Protein AF-A0A5K1FWJ4-F1 (afdb_monomer)

Foldseek 3Di:
DADKDWDAAADPVRPDRRPDIDIHGDPLQDDDCVPWDWDDWDADPVGWIWTATPVRWIWTWAADPDDDPDRRTDIDTPCPVVVVPPD

Solvent-accessible surface area (backbone atoms only — not comparable to full-atom values): 5405 Å² total; per-residue (Å²): 88,73,48,67,48,76,47,66,37,49,40,97,84,60,84,42,64,67,67,36,80,47,80,41,87,37,81,70,37,46,41,83,57,84,90,46,55,71,76,46,78,50,72,49,97,86,69,49,36,37,36,32,32,74,85,75,38,44,31,35,53,49,71,53,91,66,86,67,97,59,76,32,31,45,77,44,68,75,43,73,69,61,72,70,76,80,114

pLDDT: mean 88.25, std 12.24, range [44.62, 97.44]

Secondary structure (DSSP, 8-state):
-EEEEEEEE--TTSS-TTSEEEEEEEEEEE---TTPPEEEEEE-TT--EEEEETTS-EEEEEE----SSS-SEEEEESSTTTTTS--

Radius of gyration: 17.21 Å; Cα contacts (8 Å, |Δi|>4): 141; chains: 1; bounding box: 52×32×39 Å

Nearest PDB structures (foldseek):
  7eye-assembly1_A  TM=7.674E-01  e=1.304E-03  Recombinant vesicular stomatitis Indiana virus rVSV-G/GFP
  7r5j-assembly1_D0  TM=7.649E-01  e=1.816E-03  Homo sapiens
  7wkk-assembly1_F  TM=8.170E-01  e=9.501E-03  Xenopus laevis
  7wkk-assembly1_f  TM=8.400E-01  e=1.398E-02  Xenopus laevis
  9hcj-assembly1_D0  TM=8.142E-01  e=1.561E-02  Dictyostelium discoideum

Sequence (87 aa):
MILLGICCSPSGDGEDPYAEIALQPLPEYTIPSDGVTMTCIACTDKGQIFLAGRDGHLYEMQYSSGSGWRKRCRKICHTASVGGLIS

Mean predicted aligned error: 6.62 Å

Organism: NCBI:txid210225

Structure (mmCIF, N/CA/C/O backbone):
data_AF-A0A5K1FWJ4-F1
#
_entry.id   AF-A0A5K1FWJ4-F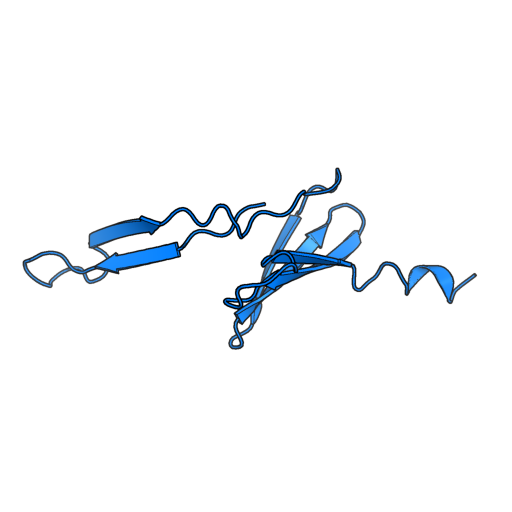1
#
loop_
_atom_site.group_PDB
_atom_site.id
_atom_site.type_symbol
_atom_site.label_atom_id
_atom_site.label_alt_id
_atom_site.label_comp_id
_atom_site.label_asym_id
_atom_site.label_entity_id
_atom_site.label_seq_id
_atom_site.pdbx_PD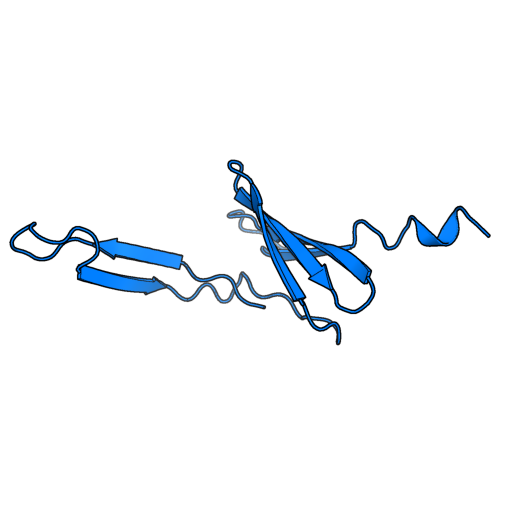B_ins_code
_atom_site.Cartn_x
_atom_site.Cartn_y
_atom_site.Cartn_z
_atom_site.occupancy
_atom_site.B_iso_or_equiv
_atom_site.auth_seq_id
_atom_site.auth_comp_id
_atom_site.auth_asym_id
_atom_site.auth_atom_id
_atom_site.pdbx_PDB_model_num
ATOM 1 N N . MET A 1 1 ? -5.142 -1.192 -6.224 1.00 90.38 1 MET A N 1
ATOM 2 C CA . MET A 1 1 ? -5.273 -1.192 -4.755 1.00 90.38 1 MET A CA 1
ATOM 3 C C . MET A 1 1 ? -5.885 0.118 -4.308 1.00 90.38 1 MET A C 1
ATOM 5 O O . MET A 1 1 ? -5.614 1.135 -4.939 1.00 90.38 1 MET A O 1
ATOM 9 N N . ILE A 1 2 ? -6.677 0.084 -3.242 1.00 93.12 2 ILE A N 1
ATOM 10 C CA . ILE A 1 2 ? -7.414 1.234 -2.711 1.00 93.12 2 ILE A CA 1
ATOM 11 C C . ILE A 1 2 ? -7.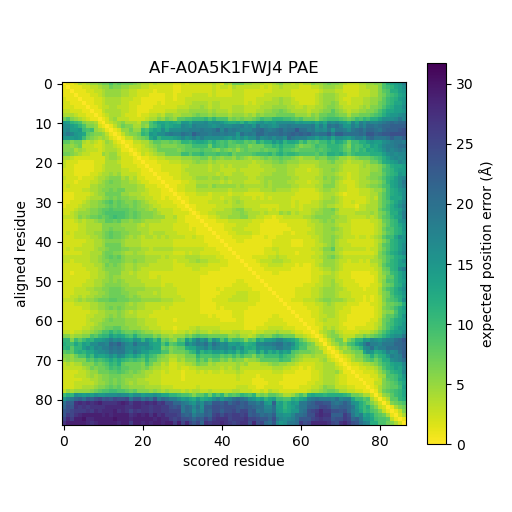180 1.338 -1.204 1.00 93.12 2 ILE A C 1
ATOM 13 O O . ILE A 1 2 ? -7.045 0.309 -0.543 1.00 93.12 2 ILE A O 1
ATOM 17 N N . LEU A 1 3 ? -7.140 2.559 -0.678 1.00 93.69 3 LEU A N 1
ATOM 18 C CA . LEU A 1 3 ? -7.226 2.824 0.756 1.00 93.69 3 LEU A CA 1
ATOM 19 C C . LEU A 1 3 ? -8.676 3.180 1.108 1.00 93.69 3 LEU A C 1
ATOM 21 O O . LEU A 1 3 ? -9.335 3.895 0.354 1.00 93.69 3 LEU A O 1
ATOM 25 N N . LEU A 1 4 ? -9.172 2.688 2.241 1.00 94.81 4 LEU A N 1
ATOM 26 C CA . LEU A 1 4 ? -10.501 3.001 2.767 1.00 94.81 4 LEU A CA 1
ATOM 27 C C . LEU A 1 4 ? -10.362 3.471 4.212 1.00 94.81 4 LEU A C 1
ATOM 29 O O . LEU A 1 4 ? -9.579 2.903 4.973 1.00 94.81 4 LEU A O 1
ATOM 33 N N . GLY A 1 5 ? -11.119 4.501 4.581 1.00 94.88 5 GLY A N 1
ATOM 34 C CA . GLY A 1 5 ? -11.297 4.865 5.981 1.00 94.88 5 GLY A CA 1
ATOM 35 C C . GLY A 1 5 ? -12.272 3.891 6.633 1.00 94.88 5 GLY A C 1
ATOM 36 O O . GLY A 1 5 ? -13.304 3.578 6.042 1.00 94.88 5 GLY A O 1
ATOM 37 N N . ILE A 1 6 ? -11.944 3.411 7.829 1.00 95.00 6 ILE A N 1
ATOM 38 C CA . ILE A 1 6 ? -12.807 2.528 8.616 1.00 95.00 6 ILE A CA 1
ATOM 39 C C . ILE A 1 6 ? -12.976 3.161 9.993 1.00 95.00 6 ILE A C 1
ATOM 41 O O . ILE A 1 6 ? -11.989 3.557 10.615 1.00 95.00 6 ILE A O 1
ATOM 45 N N . CYS A 1 7 ? -14.215 3.261 10.457 1.00 94.12 7 CYS A N 1
ATOM 46 C CA . CYS A 1 7 ? -14.537 3.665 11.818 1.00 94.12 7 CYS A CA 1
ATOM 47 C C . CYS A 1 7 ? -15.406 2.580 12.445 1.00 94.12 7 CYS A C 1
ATOM 49 O O . CYS A 1 7 ? -16.395 2.172 11.839 1.00 94.12 7 CYS A O 1
ATOM 51 N N . CYS A 1 8 ? -15.015 2.116 13.630 1.00 93.38 8 CYS A N 1
ATOM 52 C CA . CYS A 1 8 ? -15.832 1.217 14.427 1.00 93.38 8 CYS A CA 1
ATOM 53 C C . CYS A 1 8 ? -16.445 2.004 15.583 1.00 93.38 8 CYS A C 1
ATOM 55 O O . CYS A 1 8 ? -15.723 2.740 16.264 1.00 93.38 8 CYS A O 1
ATOM 57 N N . SER A 1 9 ? -17.747 1.848 15.794 1.00 91.94 9 SER A N 1
ATOM 58 C CA . SER A 1 9 ? -18.484 2.509 16.871 1.00 91.94 9 SER A CA 1
ATOM 59 C C . SER A 1 9 ? -19.233 1.498 17.741 1.00 91.94 9 SER A C 1
ATOM 61 O O . SER A 1 9 ? -19.632 0.436 17.252 1.00 91.94 9 SER A O 1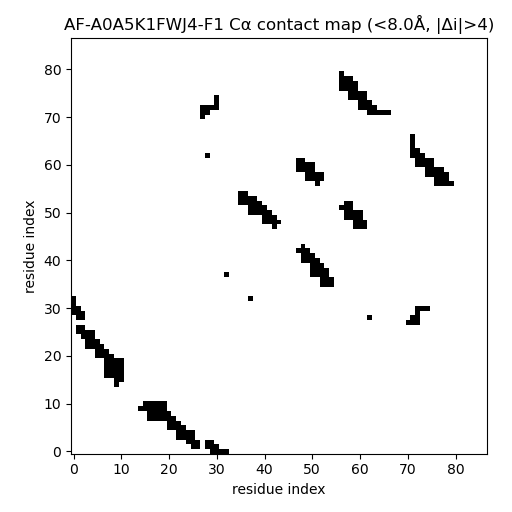
ATOM 63 N N . PRO A 1 10 ? -19.418 1.816 19.037 1.00 90.31 10 PRO A N 1
ATOM 64 C CA . PRO A 1 10 ? -20.195 0.978 19.930 1.00 90.31 10 PRO A CA 1
ATOM 65 C C . PRO A 1 10 ? -21.682 0.999 19.571 1.00 90.31 10 PRO A C 1
ATOM 67 O O . PRO A 1 10 ? -22.185 1.990 19.039 1.00 90.31 10 PRO A O 1
ATOM 70 N N . SER A 1 11 ? -22.397 -0.057 19.961 1.00 83.19 11 SER A N 1
ATOM 71 C CA . SER A 1 11 ? -23.865 -0.034 20.026 1.00 83.19 11 SER A CA 1
ATOM 72 C C . SER A 1 11 ? -24.355 1.062 20.977 1.00 83.19 11 SER A C 1
ATOM 74 O O . SER A 1 11 ? -23.650 1.430 21.918 1.00 83.19 11 SER A O 1
ATOM 76 N N . GLY A 1 12 ? -25.598 1.525 20.803 1.0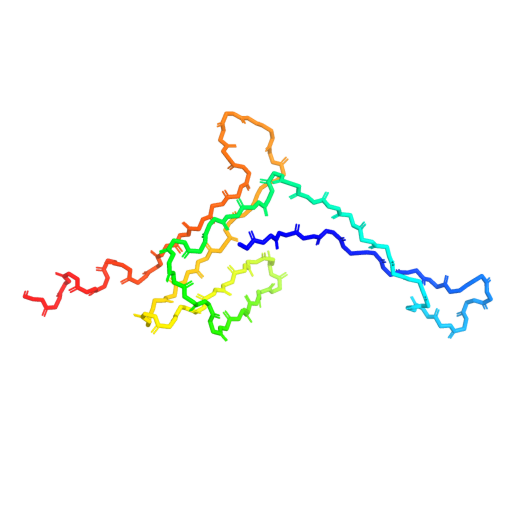0 77.38 12 GLY A N 1
ATOM 77 C CA . GLY A 1 12 ? -26.231 2.507 21.699 1.00 77.38 12 GLY A CA 1
ATOM 78 C C . GLY A 1 12 ? -26.223 2.115 23.186 1.00 77.38 12 GLY A C 1
ATOM 79 O O . GLY A 1 12 ? -26.177 2.994 24.043 1.00 77.38 12 GLY A O 1
ATOM 80 N N . ASP A 1 13 ? -26.187 0.813 23.484 1.00 82.50 13 ASP A N 1
ATOM 81 C CA . ASP A 1 13 ? -26.114 0.252 24.840 1.00 82.50 13 ASP A CA 1
ATOM 82 C C . ASP A 1 13 ? -24.670 0.034 25.355 1.00 82.50 13 ASP A C 1
ATOM 84 O O . ASP A 1 13 ? -24.470 -0.331 26.511 1.00 82.50 13 ASP A O 1
ATOM 88 N N . GLY A 1 14 ? -23.641 0.276 24.530 1.00 76.94 14 GLY A N 1
ATOM 89 C CA . GLY A 1 14 ? -22.224 0.275 24.929 1.00 76.94 14 GLY A CA 1
ATOM 90 C C . GLY A 1 14 ? -21.579 -1.094 25.195 1.00 76.94 14 GLY A C 1
ATOM 91 O O . GLY A 1 14 ? -20.413 -1.141 25.581 1.00 76.94 14 GLY A O 1
ATOM 92 N N . GLU A 1 15 ? -22.306 -2.194 24.995 1.00 84.69 15 GLU A N 1
ATOM 93 C CA . GLU A 1 15 ? -21.866 -3.551 25.360 1.00 84.69 15 GLU A CA 1
ATOM 94 C C . GLU A 1 15 ? -20.852 -4.157 24.369 1.00 84.69 15 GLU A C 1
ATOM 96 O O . GLU A 1 15 ? -19.946 -4.887 24.770 1.00 84.69 15 GLU A O 1
ATOM 101 N N . ASP A 1 16 ? -20.956 -3.794 23.086 1.00 87.50 16 ASP A N 1
ATOM 102 C CA . ASP A 1 16 ? -20.004 -4.159 22.032 1.00 87.50 16 ASP A CA 1
ATOM 103 C C . ASP A 1 16 ? -19.372 -2.886 21.435 1.00 87.50 16 ASP A C 1
ATOM 105 O O . ASP A 1 16 ? -20.086 -2.110 20.791 1.00 87.50 16 ASP A O 1
ATOM 109 N N . PRO A 1 17 ? -18.057 -2.642 21.631 1.00 85.00 17 PRO A N 1
ATOM 110 C CA . PRO A 1 17 ? -17.356 -1.469 21.105 1.00 85.00 17 PRO A CA 1
ATOM 111 C C . PRO A 1 17 ? -17.135 -1.486 19.582 1.00 85.00 17 PRO A C 1
ATOM 113 O O . PRO A 1 17 ? -16.695 -0.475 19.031 1.00 85.00 17 PRO A O 1
ATOM 116 N N . TYR A 1 18 ? -17.418 -2.601 18.905 1.00 88.12 18 TYR A N 1
ATOM 117 C CA . TYR A 1 18 ? -17.228 -2.786 17.463 1.00 88.12 18 TYR A CA 1
ATOM 118 C C . TYR A 1 18 ? -18.528 -3.164 16.737 1.00 88.12 18 TYR A C 1
ATOM 120 O O . TYR A 1 18 ? -18.480 -3.742 15.650 1.00 88.12 18 TYR A O 1
ATOM 128 N N . ALA A 1 19 ? -19.678 -2.836 17.327 1.00 89.81 19 ALA A N 1
ATOM 129 C CA . ALA A 1 19 ? -20.983 -3.234 16.814 1.00 89.81 19 ALA A CA 1
ATOM 130 C C . ALA A 1 19 ? -21.326 -2.628 15.448 1.00 89.81 19 ALA A C 1
ATOM 132 O O . ALA A 1 19 ? -22.021 -3.248 14.640 1.00 89.81 19 ALA A O 1
ATOM 133 N N . GLU A 1 20 ? -20.838 -1.418 15.180 1.00 92.12 20 GLU A N 1
ATOM 134 C CA . GLU A 1 20 ? -21.055 -0.721 13.919 1.00 92.12 20 GLU A CA 1
ATOM 135 C C . GLU A 1 20 ? -19.730 -0.483 13.196 1.00 92.12 20 GLU A C 1
ATOM 137 O O . GLU A 1 20 ? -18.730 -0.098 13.803 1.00 92.12 20 GLU A O 1
ATOM 142 N N . ILE A 1 21 ? -19.730 -0.684 11.873 1.00 94.69 21 ILE A N 1
ATOM 143 C CA . ILE A 1 21 ? -18.585 -0.418 10.997 1.00 94.69 21 ILE A CA 1
ATOM 144 C C . ILE A 1 21 ? -19.022 0.550 9.901 1.00 94.69 21 ILE A C 1
ATOM 146 O O . ILE A 1 21 ? -19.843 0.216 9.045 1.00 94.69 21 ILE A O 1
ATOM 150 N N . ALA A 1 22 ? -18.420 1.736 9.886 1.00 94.25 22 ALA A N 1
ATOM 151 C CA . ALA A 1 22 ? -18.579 2.716 8.822 1.00 94.25 22 ALA A CA 1
ATOM 152 C C . ALA A 1 22 ? -17.376 2.677 7.872 1.00 94.25 22 ALA A C 1
ATOM 154 O O . ALA A 1 22 ? -16.220 2.714 8.299 1.00 94.25 22 ALA A O 1
ATOM 155 N N . LEU A 1 23 ? -17.656 2.638 6.566 1.00 95.81 23 LEU A N 1
ATOM 156 C CA . LEU A 1 23 ? -16.649 2.668 5.507 1.00 95.81 23 LEU A CA 1
ATOM 157 C C . LEU A 1 23 ? -16.681 4.018 4.791 1.00 95.81 23 LEU A C 1
ATOM 159 O O . LEU A 1 23 ? -17.715 4.426 4.262 1.00 95.81 23 LEU A O 1
ATOM 163 N N . GLN A 1 24 ? -15.531 4.683 4.718 1.00 94.94 24 GLN A N 1
ATOM 164 C CA . GLN A 1 24 ? -15.353 5.924 3.975 1.00 94.94 24 GLN A CA 1
ATOM 165 C C . GLN A 1 24 ? -14.501 5.676 2.721 1.00 94.94 24 GLN A C 1
ATOM 167 O O . GLN A 1 24 ? -13.306 5.376 2.834 1.00 94.94 24 GLN A O 1
ATOM 172 N N . PRO A 1 25 ? -15.072 5.834 1.513 1.00 92.81 25 PRO A N 1
ATOM 173 C CA . PRO A 1 25 ? -14.305 5.787 0.277 1.00 92.81 25 PRO A CA 1
ATOM 174 C C . PRO A 1 25 ? -13.270 6.914 0.220 1.00 92.81 25 PRO A C 1
ATOM 176 O O . PRO A 1 25 ? -13.593 8.078 0.456 1.00 92.81 25 PRO A O 1
ATOM 179 N N . LEU A 1 26 ? -12.036 6.578 -0.159 1.00 91.38 26 LEU A N 1
ATOM 180 C CA . LEU A 1 26 ? -10.947 7.538 -0.346 1.00 91.38 26 LEU A CA 1
ATOM 181 C C . LEU A 1 26 ? -10.428 7.464 -1.797 1.00 91.38 26 LEU A C 1
ATOM 183 O O . LEU A 1 26 ? -9.346 6.930 -2.045 1.00 91.38 26 LEU A O 1
ATOM 187 N N . PRO A 1 27 ? -11.180 7.980 -2.790 1.00 88.25 27 PRO A N 1
ATOM 188 C CA . PRO A 1 27 ? -10.875 7.779 -4.213 1.00 88.25 27 PRO A CA 1
ATOM 189 C C . PRO A 1 27 ? -9.499 8.322 -4.630 1.00 88.25 27 PRO A C 1
ATOM 191 O O . PRO A 1 27 ? -8.833 7.733 -5.481 1.00 88.25 27 PRO A O 1
ATOM 194 N N . GLU A 1 28 ? -9.025 9.391 -3.981 1.00 89.88 28 GLU A N 1
ATOM 195 C CA . GLU A 1 28 ? -7.693 9.976 -4.206 1.00 89.88 28 GLU A CA 1
ATOM 196 C C . GLU A 1 28 ? -6.531 9.066 -3.751 1.00 89.88 28 GLU A C 1
ATOM 198 O O . GLU A 1 28 ? -5.370 9.331 -4.074 1.00 89.88 28 GLU A O 1
ATOM 203 N N . TYR A 1 29 ? -6.830 7.981 -3.031 1.00 93.00 29 TYR A N 1
ATOM 204 C CA . TYR A 1 29 ? -5.870 7.046 -2.446 1.00 93.00 29 TYR A CA 1
ATOM 205 C C . TYR A 1 29 ? -5.930 5.680 -3.139 1.00 93.00 29 TYR A C 1
ATOM 207 O O . TYR A 1 29 ? -5.991 4.622 -2.512 1.00 93.00 29 TYR A O 1
ATOM 215 N N . THR A 1 30 ? -5.908 5.722 -4.469 1.00 91.88 30 THR A N 1
ATOM 216 C CA . THR A 1 30 ? -5.900 4.541 -5.336 1.00 91.88 30 THR A CA 1
ATOM 217 C C . THR A 1 30 ? -4.587 4.465 -6.105 1.00 91.88 30 THR A C 1
ATOM 219 O O . THR A 1 30 ? -4.158 5.448 -6.712 1.00 91.88 30 THR A O 1
ATOM 222 N N . ILE A 1 31 ? -3.965 3.284 -6.123 1.00 93.12 31 ILE A N 1
ATOM 223 C CA . ILE A 1 31 ? -2.768 2.997 -6.928 1.00 93.12 31 ILE A CA 1
ATOM 224 C C . ILE A 1 31 ? -2.978 1.753 -7.799 1.00 93.12 31 ILE A C 1
ATOM 226 O O . ILE A 1 31 ? -3.587 0.775 -7.347 1.00 93.12 31 ILE A O 1
ATOM 230 N N . PRO A 1 32 ? -2.487 1.750 -9.047 1.00 92.69 32 PRO A N 1
ATOM 231 C CA . PRO A 1 32 ? -2.539 0.567 -9.893 1.00 92.69 32 PRO A CA 1
ATOM 232 C C . PRO A 1 32 ? -1.605 -0.537 -9.370 1.00 92.69 32 PRO A C 1
ATOM 234 O O . PRO A 1 32 ? -0.565 -0.286 -8.752 1.00 92.69 32 PRO A O 1
ATOM 237 N N . SER A 1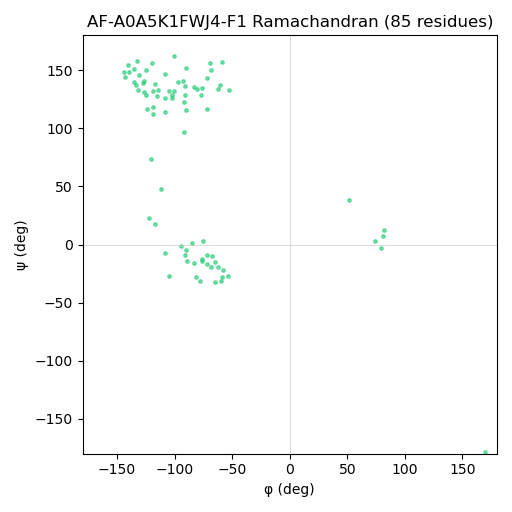 33 ? -1.971 -1.793 -9.624 1.00 90.81 33 SER A N 1
ATOM 238 C CA . SER A 1 33 ? -1.095 -2.942 -9.357 1.00 90.81 33 SER A CA 1
ATOM 239 C C . SER A 1 33 ? 0.010 -3.097 -10.404 1.00 90.81 33 SER A C 1
ATOM 241 O O . SER A 1 33 ? 0.986 -3.786 -10.139 1.00 90.81 33 SER A O 1
ATOM 243 N N . ASP A 1 34 ? -0.096 -2.407 -11.544 1.00 92.31 34 ASP A N 1
ATOM 244 C CA . ASP A 1 34 ? 0.835 -2.468 -12.681 1.00 92.31 34 ASP A CA 1
ATOM 245 C C . ASP A 1 34 ? 1.113 -3.906 -13.153 1.00 92.31 34 ASP A C 1
ATOM 247 O O . ASP A 1 34 ? 2.238 -4.266 -13.471 1.00 92.31 34 ASP A O 1
ATOM 251 N N . GLY A 1 35 ? 0.079 -4.756 -13.152 1.00 93.38 35 GLY A N 1
ATOM 252 C CA . GLY A 1 35 ? 0.185 -6.159 -13.575 1.00 93.38 35 GLY A CA 1
ATOM 253 C C . GLY A 1 35 ? 0.793 -7.104 -12.533 1.00 93.38 35 GLY A C 1
ATOM 254 O O . GLY A 1 35 ? 0.814 -8.311 -12.752 1.00 93.38 35 GLY A O 1
ATOM 255 N N . VAL A 1 36 ? 1.225 -6.590 -11.380 1.00 95.19 36 VAL A N 1
ATOM 256 C CA . VAL A 1 36 ? 1.825 -7.391 -10.309 1.00 95.19 36 VAL A CA 1
ATOM 257 C C . VAL A 1 36 ? 0.753 -7.843 -9.321 1.00 95.19 36 VAL A C 1
ATOM 259 O O . VAL A 1 36 ? 0.053 -7.029 -8.714 1.00 95.19 36 VAL A O 1
ATOM 262 N N . THR A 1 37 ? 0.624 -9.154 -9.122 1.00 96.62 37 THR A N 1
ATOM 263 C CA . THR A 1 37 ? -0.201 -9.704 -8.039 1.00 96.62 37 THR A CA 1
ATOM 264 C C . THR A 1 37 ? 0.487 -9.452 -6.702 1.00 96.62 37 THR A C 1
ATOM 266 O O . THR A 1 37 ? 1.566 -9.986 -6.465 1.00 96.62 37 THR A O 1
ATOM 269 N N . MET A 1 38 ? -0.140 -8.673 -5.821 1.00 96.19 38 MET A N 1
ATOM 270 C CA . MET A 1 38 ? 0.344 -8.493 -4.450 1.00 96.19 38 MET A CA 1
ATOM 271 C C . MET A 1 38 ? -0.010 -9.729 -3.622 1.00 96.19 38 MET A C 1
ATOM 273 O O . MET A 1 38 ? -1.159 -10.167 -3.631 1.00 96.19 38 MET A O 1
ATOM 277 N N . THR A 1 39 ? 0.971 -10.298 -2.932 1.00 97.25 39 THR A N 1
ATOM 278 C CA . THR A 1 39 ? 0.831 -11.532 -2.148 1.00 97.25 39 THR A CA 1
ATOM 279 C C . THR A 1 39 ? 0.786 -11.272 -0.650 1.00 97.25 39 THR A C 1
ATOM 281 O O . THR A 1 39 ? 0.195 -12.060 0.079 1.00 97.25 39 THR A O 1
ATOM 284 N N . CYS A 1 40 ? 1.392 -10.174 -0.189 1.00 96.19 40 CYS A N 1
ATOM 285 C CA . CYS A 1 40 ? 1.453 -9.817 1.227 1.00 96.19 40 CYS A CA 1
ATOM 286 C C . CYS A 1 40 ? 1.250 -8.312 1.412 1.00 96.19 40 CYS A C 1
ATOM 288 O O . CYS A 1 40 ? 1.678 -7.520 0.570 1.00 96.19 40 CYS A O 1
ATOM 290 N N . ILE A 1 41 ? 0.654 -7.932 2.543 1.00 96.88 41 ILE A N 1
ATOM 291 C CA . ILE A 1 41 ? 0.530 -6.547 3.006 1.00 96.88 41 ILE A CA 1
ATOM 292 C C . ILE A 1 41 ? 0.969 -6.515 4.470 1.00 96.88 41 ILE A C 1
ATOM 294 O O . ILE A 1 41 ? 0.546 -7.363 5.253 1.00 96.88 41 ILE A O 1
ATOM 298 N N . ALA A 1 42 ? 1.810 -5.553 4.834 1.00 97.44 42 ALA A N 1
ATOM 299 C CA . ALA A 1 42 ? 2.236 -5.322 6.210 1.00 97.44 42 ALA A CA 1
ATOM 300 C C . ALA A 1 42 ? 2.302 -3.821 6.491 1.00 97.44 42 ALA A C 1
ATOM 302 O O . ALA A 1 42 ? 2.495 -3.019 5.576 1.00 97.44 42 ALA A O 1
ATOM 303 N N . CYS A 1 43 ? 2.161 -3.435 7.754 1.00 96.94 43 CYS A N 1
ATOM 304 C CA . CYS A 1 43 ? 2.232 -2.042 8.168 1.00 96.94 43 CYS A CA 1
ATOM 305 C C . CYS A 1 43 ? 3.132 -1.854 9.384 1.00 96.94 43 CYS A C 1
ATOM 307 O O . CYS A 1 43 ? 3.366 -2.786 10.153 1.00 96.94 43 CYS A O 1
ATOM 309 N N . THR A 1 44 ? 3.624 -0.631 9.552 1.00 97.19 44 THR A N 1
ATOM 310 C CA . THR A 1 44 ? 4.354 -0.220 10.754 1.00 97.19 44 THR A CA 1
ATOM 311 C C . THR A 1 44 ? 3.445 0.569 11.690 1.00 97.19 44 THR A C 1
ATOM 313 O O . THR A 1 44 ? 2.419 1.112 11.278 1.00 97.19 44 THR A O 1
ATOM 316 N N . ASP A 1 45 ? 3.855 0.684 12.948 1.00 97.31 45 ASP A N 1
ATOM 317 C CA . ASP A 1 45 ? 3.253 1.571 13.952 1.00 97.31 45 ASP A CA 1
ATOM 318 C C . ASP A 1 45 ? 3.265 3.056 13.538 1.00 97.31 45 ASP A C 1
ATOM 320 O O . ASP A 1 45 ? 2.447 3.847 14.001 1.00 97.31 45 ASP A O 1
ATOM 324 N N . LYS A 1 46 ? 4.156 3.429 12.613 1.00 96.12 46 LYS A N 1
ATOM 325 C CA . LYS A 1 46 ? 4.246 4.768 12.008 1.00 96.12 46 LYS A CA 1
ATOM 326 C C . LYS A 1 46 ? 3.302 4.978 10.819 1.00 96.12 46 LYS A C 1
ATOM 328 O O . LYS A 1 46 ? 3.339 6.043 10.207 1.00 96.1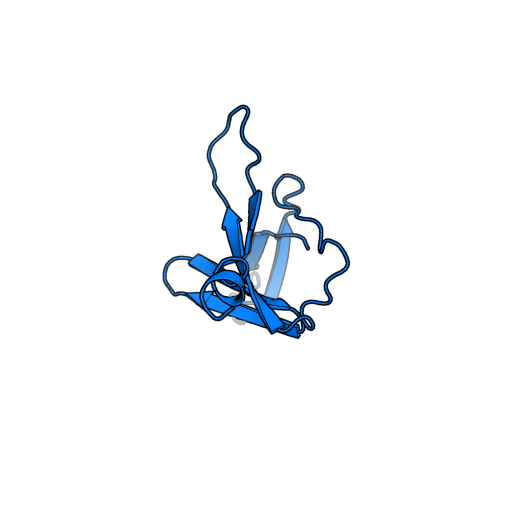2 46 LYS A O 1
ATOM 333 N N . GLY A 1 47 ? 2.491 3.981 10.461 1.00 94.62 47 GLY A N 1
ATOM 334 C CA . GLY A 1 47 ? 1.537 4.062 9.352 1.00 94.62 47 GLY A CA 1
ATOM 335 C C . GLY A 1 47 ? 2.139 3.815 7.966 1.00 94.62 47 GLY A C 1
ATOM 336 O O . GLY A 1 47 ? 1.486 4.067 6.962 1.00 94.62 47 GLY A O 1
ATOM 337 N N . GLN A 1 48 ? 3.371 3.313 7.856 1.00 96.19 48 GLN A N 1
ATOM 338 C CA . GLN A 1 48 ? 3.880 2.892 6.544 1.00 96.19 48 GLN A CA 1
ATOM 339 C C . GLN A 1 48 ? 3.174 1.611 6.106 1.00 96.19 48 GLN A C 1
ATOM 341 O O . GLN A 1 48 ? 2.921 0.740 6.937 1.00 96.19 48 GLN A O 1
ATOM 346 N N . ILE A 1 49 ? 2.892 1.484 4.810 1.00 97.00 49 ILE A N 1
ATOM 347 C CA . ILE A 1 49 ? 2.241 0.307 4.227 1.00 97.00 49 ILE A CA 1
ATOM 348 C C . ILE A 1 49 ? 3.191 -0.316 3.208 1.00 97.00 49 ILE A C 1
ATOM 350 O O . ILE A 1 49 ? 3.522 0.304 2.195 1.00 97.00 49 ILE A O 1
ATOM 354 N N . PHE A 1 50 ? 3.591 -1.556 3.463 1.00 97.31 50 PHE A N 1
ATOM 355 C CA . PHE A 1 50 ? 4.455 -2.352 2.602 1.00 97.31 50 PHE A CA 1
ATOM 356 C C . PHE A 1 50 ? 3.678 -3.472 1.921 1.00 97.31 50 PHE A C 1
ATOM 358 O O . PHE A 1 50 ? 2.742 -4.041 2.486 1.00 97.31 50 PHE A O 1
ATOM 365 N N . LEU A 1 51 ? 4.094 -3.799 0.702 1.00 96.81 51 LEU A N 1
ATOM 366 C CA . LEU A 1 51 ? 3.473 -4.804 -0.149 1.00 96.81 51 LEU A CA 1
ATOM 367 C C . LEU A 1 51 ? 4.555 -5.704 -0.728 1.00 96.81 51 LEU A C 1
ATOM 369 O O . LEU A 1 51 ? 5.575 -5.205 -1.200 1.00 96.81 51 LEU A O 1
ATOM 373 N N . ALA A 1 52 ? 4.311 -7.007 -0.754 1.00 96.62 52 ALA A N 1
ATOM 374 C CA . ALA A 1 52 ? 5.136 -7.937 -1.518 1.00 96.62 52 ALA A CA 1
ATOM 375 C C . ALA A 1 52 ? 4.410 -8.311 -2.811 1.00 96.62 52 ALA A C 1
ATOM 377 O O . ALA A 1 52 ? 3.241 -8.702 -2.768 1.00 96.62 52 ALA A O 1
ATOM 378 N N . GLY A 1 53 ? 5.091 -8.179 -3.945 1.00 96.44 53 GLY A N 1
ATOM 379 C CA . GLY A 1 53 ? 4.613 -8.648 -5.238 1.00 96.44 53 GLY A CA 1
ATOM 380 C C . GLY A 1 53 ? 5.046 -10.085 -5.522 1.00 96.44 53 GLY A C 1
ATOM 381 O O . GLY A 1 53 ? 6.093 -10.549 -5.069 1.00 96.44 53 GLY A O 1
ATOM 382 N N . ARG A 1 54 ? 4.252 -10.799 -6.325 1.00 96.31 54 ARG A N 1
ATOM 383 C CA . ARG A 1 54 ? 4.590 -12.139 -6.837 1.00 96.31 54 ARG A CA 1
ATOM 384 C C . ARG A 1 54 ? 5.842 -12.143 -7.722 1.00 96.31 54 ARG A C 1
ATOM 386 O O . ARG A 1 54 ? 6.447 -13.189 -7.924 1.00 96.31 54 ARG A O 1
ATOM 393 N N . ASP A 1 55 ? 6.221 -10.985 -8.238 1.00 94.31 55 ASP A N 1
ATOM 394 C CA . ASP A 1 55 ? 7.465 -10.748 -8.967 1.00 94.31 55 ASP A CA 1
ATOM 395 C C . ASP A 1 55 ? 8.707 -10.675 -8.061 1.00 94.31 55 ASP A C 1
ATOM 397 O O . ASP A 1 55 ? 9.809 -10.441 -8.547 1.00 94.31 55 ASP A O 1
ATOM 401 N N . GLY A 1 56 ? 8.549 -10.898 -6.752 1.00 93.75 56 GLY A N 1
ATOM 402 C CA . GLY A 1 56 ? 9.648 -10.887 -5.790 1.00 93.75 56 GLY A CA 1
ATOM 403 C C . GLY A 1 56 ? 10.047 -9.484 -5.338 1.00 93.75 56 GLY A C 1
ATOM 404 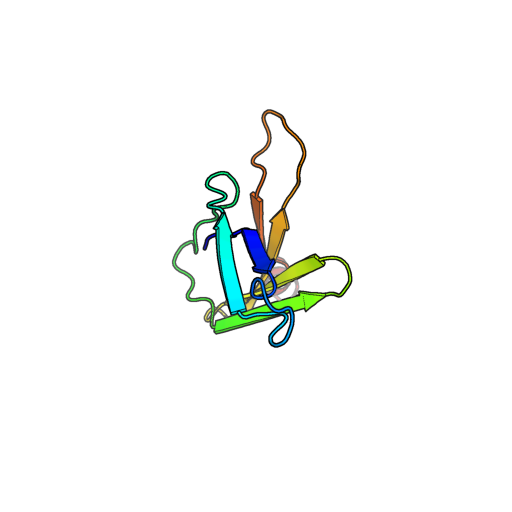O O . GLY A 1 56 ? 11.037 -9.338 -4.620 1.00 93.75 56 GLY A O 1
ATOM 405 N N . HIS A 1 57 ? 9.289 -8.454 -5.721 1.00 95.19 57 HIS A N 1
ATOM 406 C CA . HIS A 1 57 ? 9.583 -7.082 -5.345 1.00 95.19 57 HIS A CA 1
ATOM 407 C C . HIS A 1 57 ? 8.863 -6.646 -4.064 1.00 95.19 57 HIS A C 1
ATOM 409 O O . HIS A 1 57 ? 7.692 -6.949 -3.828 1.00 95.19 57 HIS A O 1
ATOM 415 N N . LEU A 1 58 ? 9.582 -5.879 -3.242 1.00 95.50 58 LEU A N 1
ATOM 416 C CA . LEU A 1 58 ? 9.020 -5.134 -2.118 1.00 95.50 58 LEU A CA 1
ATOM 417 C C . LEU A 1 58 ? 8.618 -3.729 -2.570 1.00 95.50 58 LEU A C 1
ATOM 419 O O . LEU A 1 58 ? 9.440 -2.985 -3.123 1.00 95.50 58 LEU A O 1
ATOM 423 N N . TYR A 1 59 ? 7.380 -3.357 -2.268 1.00 96.25 59 TYR A N 1
ATOM 424 C CA . TYR A 1 59 ? 6.820 -2.044 -2.538 1.00 96.25 59 TYR A CA 1
ATOM 425 C C . TYR A 1 59 ? 6.381 -1.338 -1.261 1.00 96.25 59 TYR A C 1
ATOM 427 O O . TYR A 1 59 ? 6.018 -1.974 -0.276 1.00 96.25 59 TYR A O 1
ATOM 435 N N . GLU A 1 60 ? 6.330 -0.014 -1.320 1.00 95.81 60 GLU A N 1
ATOM 436 C CA . GLU A 1 60 ? 5.696 0.838 -0.319 1.00 95.81 60 GLU A CA 1
ATOM 437 C C . GLU A 1 60 ? 4.558 1.639 -0.964 1.00 95.81 60 GLU A C 1
ATOM 439 O O . GLU A 1 60 ? 4.731 2.250 -2.026 1.00 95.81 60 GLU A O 1
ATOM 444 N N . MET A 1 61 ? 3.391 1.642 -0.318 1.00 95.19 61 MET A N 1
ATOM 445 C CA . MET A 1 61 ? 2.273 2.524 -0.647 1.00 95.19 61 MET A CA 1
ATOM 446 C C . MET A 1 61 ? 2.387 3.789 0.199 1.00 95.19 61 MET A C 1
ATOM 448 O O . MET A 1 61 ? 1.950 3.834 1.347 1.00 95.19 61 MET A O 1
ATOM 452 N N . GLN A 1 62 ? 2.966 4.835 -0.382 1.00 94.31 62 GLN A N 1
ATOM 453 C CA . GLN A 1 62 ? 3.066 6.133 0.273 1.00 94.31 62 GLN A CA 1
ATOM 454 C C . GLN A 1 62 ? 1.776 6.921 0.077 1.00 94.31 62 GLN A C 1
ATOM 456 O O . GLN A 1 62 ? 1.248 6.995 -1.038 1.00 94.31 62 GLN A O 1
ATOM 461 N N . TYR A 1 63 ? 1.293 7.540 1.151 1.00 93.69 63 TYR A N 1
ATOM 462 C CA . TYR A 1 63 ? 0.099 8.373 1.143 1.00 93.69 63 TYR A CA 1
ATOM 463 C C . TYR A 1 63 ? 0.310 9.677 1.923 1.00 93.69 63 TYR A C 1
ATOM 465 O O . TYR A 1 63 ? 1.119 9.741 2.845 1.00 93.69 63 TYR A O 1
ATOM 473 N N . SER A 1 64 ? -0.398 10.740 1.538 1.00 91.00 64 SER A N 1
ATOM 474 C CA . SER A 1 64 ? -0.318 12.050 2.193 1.00 91.00 64 SER A CA 1
ATOM 475 C C . SER A 1 64 ? -1.680 12.733 2.244 1.00 91.00 64 SER A C 1
ATOM 477 O O . SER A 1 64 ? -2.457 12.654 1.293 1.00 91.00 64 SER A O 1
ATOM 479 N N . SER A 1 65 ? -1.940 13.450 3.340 1.00 85.12 65 SER A N 1
ATOM 480 C CA . SER A 1 65 ? -3.116 14.311 3.495 1.00 85.12 65 SER A CA 1
ATOM 481 C C . SER A 1 65 ? -3.004 15.631 2.725 1.00 85.12 65 SER A C 1
ATOM 483 O O . SER A 1 65 ? -4.010 16.326 2.572 1.00 85.12 65 SER A O 1
ATOM 485 N N . GLY A 1 66 ? -1.810 15.975 2.225 1.00 76.44 66 GLY A N 1
ATOM 486 C CA . GLY A 1 66 ? -1.553 17.235 1.537 1.00 76.44 66 GLY A CA 1
ATOM 487 C C . GLY A 1 66 ? -2.400 17.402 0.274 1.00 76.44 66 GLY A C 1
ATOM 488 O O . GLY A 1 66 ? -2.542 16.475 -0.523 1.00 76.44 66 GLY A O 1
ATOM 489 N N . SER A 1 67 ? -2.942 18.604 0.080 1.00 66.06 67 SER A N 1
ATOM 490 C CA . SER A 1 67 ? -3.547 19.028 -1.180 1.00 66.06 67 SER A CA 1
ATOM 491 C C . SER A 1 67 ? -2.487 19.704 -2.056 1.00 66.06 67 SER A C 1
ATOM 493 O O . SER A 1 67 ? -1.656 20.479 -1.587 1.00 66.06 67 SER A O 1
ATOM 495 N N . GLY A 1 68 ? -2.466 19.376 -3.344 1.00 72.62 68 GLY A N 1
ATOM 496 C CA . GLY A 1 68 ? -1.529 19.960 -4.300 1.00 72.62 68 GLY A CA 1
ATOM 497 C C . GLY A 1 68 ? -1.555 19.229 -5.636 1.00 72.62 68 GLY A C 1
ATOM 498 O O . GLY A 1 68 ? -2.281 18.257 -5.810 1.00 72.62 68 GLY A O 1
ATOM 499 N N . TRP A 1 69 ? -0.719 19.658 -6.585 1.00 75.81 69 TRP A N 1
ATOM 500 C CA . TRP A 1 69 ? -0.621 19.015 -7.908 1.00 75.81 69 TRP A CA 1
ATOM 501 C C . TRP A 1 69 ? -0.085 17.571 -7.849 1.00 75.81 69 TRP A C 1
ATOM 503 O O . TRP A 1 69 ? -0.156 16.799 -8.805 1.00 75.81 69 TRP A O 1
ATOM 513 N N . ARG A 1 70 ? 0.509 17.187 -6.717 1.00 78.31 70 ARG A N 1
ATOM 514 C CA . ARG A 1 70 ? 1.054 15.849 -6.505 1.00 78.31 70 ARG A CA 1
ATOM 515 C C . ARG A 1 70 ? -0.069 14.884 -6.132 1.00 78.31 70 ARG A C 1
ATOM 517 O O . ARG A 1 70 ? -0.842 15.158 -5.226 1.00 78.31 70 ARG A O 1
ATOM 524 N N . LYS A 1 71 ? -0.082 13.705 -6.767 1.00 82.69 71 LYS A N 1
ATOM 525 C CA . LYS A 1 71 ? -0.945 12.588 -6.351 1.00 82.69 71 LYS A CA 1
ATOM 526 C C . LYS A 1 71 ? -0.755 12.292 -4.862 1.00 82.69 71 LYS A C 1
ATOM 528 O O . LYS A 1 71 ? 0.393 12.153 -4.427 1.00 82.69 71 LYS A O 1
ATOM 533 N N . ARG A 1 72 ? -1.871 12.141 -4.139 1.00 88.88 72 ARG A N 1
ATOM 534 C CA . ARG A 1 72 ? -1.900 11.820 -2.703 1.00 88.88 72 ARG A CA 1
ATOM 535 C C . ARG A 1 72 ? -1.408 10.421 -2.381 1.00 88.88 72 ARG A C 1
ATOM 537 O O . ARG A 1 72 ? -1.044 10.180 -1.241 1.00 88.88 72 ARG A O 1
ATOM 544 N N . CYS A 1 73 ? -1.385 9.520 -3.362 1.00 91.38 73 CYS A N 1
ATOM 545 C CA . CYS A 1 73 ? -0.934 8.152 -3.180 1.00 91.38 73 CYS A CA 1
ATOM 546 C C . CYS A 1 73 ? -0.010 7.690 -4.311 1.00 91.38 73 CYS A C 1
ATOM 548 O O . CYS A 1 73 ? -0.211 8.038 -5.482 1.00 91.38 73 CYS A O 1
ATOM 550 N N . ARG A 1 74 ? 1.041 6.946 -3.951 1.00 92.00 74 ARG A N 1
ATOM 551 C CA . ARG A 1 74 ? 2.077 6.446 -4.864 1.00 92.00 74 ARG A CA 1
ATOM 552 C C . ARG A 1 74 ? 2.540 5.062 -4.435 1.00 92.00 74 ARG A C 1
ATOM 554 O O . ARG A 1 74 ? 2.597 4.767 -3.248 1.00 92.00 74 ARG A O 1
ATOM 561 N N . LYS A 1 75 ? 2.924 4.250 -5.417 1.00 93.81 75 LYS A N 1
ATOM 562 C CA . LYS A 1 75 ? 3.603 2.971 -5.211 1.00 93.81 75 LYS A CA 1
ATOM 563 C C . LYS A 1 75 ? 5.088 3.155 -5.507 1.00 93.81 75 LYS A C 1
ATOM 565 O O . LYS A 1 75 ? 5.425 3.630 -6.590 1.00 93.81 75 LYS A O 1
ATOM 570 N N . ILE A 1 76 ? 5.955 2.793 -4.571 1.00 94.06 76 ILE A N 1
ATOM 571 C CA . ILE A 1 76 ? 7.413 2.846 -4.732 1.00 94.06 76 ILE A CA 1
ATOM 572 C C . ILE A 1 76 ? 7.951 1.424 -4.678 1.00 94.06 76 ILE A C 1
ATOM 574 O O . ILE A 1 76 ? 7.630 0.703 -3.744 1.00 94.06 76 ILE A O 1
ATOM 578 N N . CYS A 1 77 ? 8.747 1.012 -5.667 1.00 94.62 77 CYS A N 1
ATOM 579 C CA . CYS A 1 77 ? 9.460 -0.263 -5.621 1.00 94.62 77 CYS A CA 1
ATOM 580 C C . CYS A 1 77 ? 10.829 -0.058 -4.969 1.00 94.62 77 CYS A C 1
ATOM 582 O O . CYS A 1 77 ? 11.676 0.640 -5.525 1.00 94.62 77 CYS A O 1
ATOM 584 N N . HIS A 1 78 ? 11.059 -0.685 -3.817 1.00 93.50 78 HIS A N 1
ATOM 585 C CA . HIS A 1 78 ? 12.322 -0.570 -3.074 1.00 93.50 78 HIS A CA 1
ATOM 586 C C . HIS A 1 78 ? 13.411 -1.514 -3.589 1.00 93.50 78 HIS A C 1
ATOM 588 O O . HIS A 1 78 ? 14.589 -1.340 -3.302 1.00 93.50 78 HIS A O 1
ATOM 594 N N . THR A 1 79 ? 13.028 -2.512 -4.381 1.00 92.44 79 THR A N 1
ATOM 595 C CA . THR A 1 79 ? 13.926 -3.585 -4.843 1.00 92.44 79 THR A CA 1
ATOM 596 C C . THR A 1 79 ? 14.280 -3.483 -6.326 1.00 92.44 79 THR A C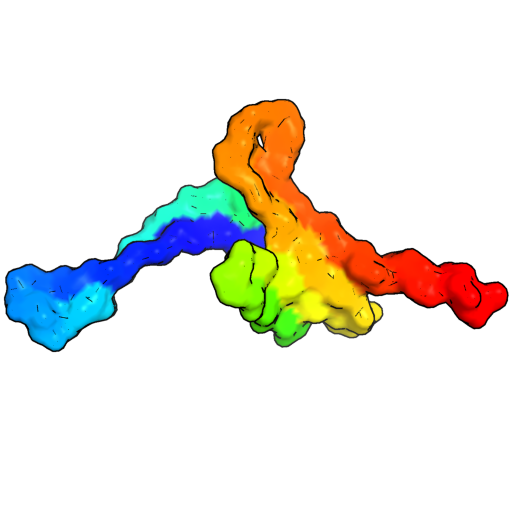 1
ATOM 598 O O . THR A 1 79 ? 15.180 -4.182 -6.782 1.00 92.44 79 THR A O 1
ATOM 601 N N . ALA A 1 80 ? 13.656 -2.564 -7.074 1.00 81.69 80 ALA A N 1
ATOM 602 C CA . ALA A 1 80 ? 13.936 -2.343 -8.495 1.00 81.69 80 ALA A CA 1
ATOM 603 C C . ALA A 1 80 ? 15.404 -1.959 -8.778 1.00 81.69 80 ALA A C 1
ATOM 605 O O . ALA A 1 80 ? 15.917 -2.271 -9.846 1.00 81.69 80 ALA A O 1
ATOM 606 N N . SER A 1 81 ? 16.098 -1.320 -7.827 1.00 64.75 81 SER A N 1
ATOM 607 C CA . SER A 1 81 ? 17.503 -0.909 -7.990 1.00 64.75 81 SER A CA 1
ATOM 608 C C . SER A 1 81 ? 18.526 -1.948 -7.511 1.00 64.75 81 SER A C 1
ATOM 610 O O . SER A 1 81 ? 19.718 -1.770 -7.748 1.00 64.75 81 SER A O 1
ATOM 612 N N . VAL A 1 82 ? 18.098 -3.021 -6.837 1.00 57.31 82 VAL A N 1
ATOM 613 C CA . VAL A 1 82 ? 19.018 -4.032 -6.280 1.00 57.31 82 VAL A CA 1
ATOM 614 C C . VAL A 1 82 ? 19.455 -5.042 -7.348 1.00 57.31 82 VAL A C 1
ATOM 616 O O . VAL A 1 82 ? 20.574 -5.541 -7.297 1.00 57.31 82 VAL A O 1
ATOM 619 N N . GLY A 1 83 ? 18.630 -5.284 -8.372 1.00 52.81 83 GLY A N 1
ATOM 620 C CA . GLY A 1 83 ? 18.961 -6.201 -9.471 1.00 52.81 83 GLY A CA 1
ATOM 621 C C . GLY A 1 83 ? 20.030 -5.691 -10.448 1.00 52.81 83 GLY A C 1
ATOM 622 O O . GLY A 1 83 ? 20.592 -6.488 -11.187 1.00 52.81 83 GLY A O 1
ATOM 623 N N . GLY A 1 84 ? 20.330 -4.386 -10.456 1.00 50.38 84 GLY A N 1
ATOM 624 C CA . GLY A 1 84 ? 21.314 -3.790 -11.372 1.00 50.38 84 GLY A CA 1
ATOM 625 C C . GLY A 1 84 ? 22.754 -3.760 -10.854 1.00 50.38 84 GLY A C 1
ATOM 626 O O . GLY A 1 84 ? 23.664 -3.509 -11.634 1.00 50.38 84 GLY A O 1
ATOM 627 N N . LEU A 1 85 ? 22.977 -3.996 -9.555 1.00 49.03 85 LEU A N 1
ATOM 628 C CA . LEU A 1 85 ? 24.303 -3.865 -8.929 1.00 49.03 85 LEU A CA 1
ATOM 629 C C . LEU A 1 85 ? 25.085 -5.190 -8.855 1.00 49.03 85 LEU A C 1
ATOM 631 O O . LEU A 1 85 ? 26.198 -5.213 -8.340 1.00 49.03 85 LEU A O 1
ATOM 635 N N . ILE A 1 86 ? 24.492 -6.289 -9.329 1.00 51.94 86 ILE A N 1
ATOM 636 C CA . ILE A 1 86 ? 25.073 -7.641 -9.292 1.00 51.94 86 ILE A CA 1
ATOM 637 C C . ILE A 1 86 ? 25.327 -8.231 -10.692 1.00 51.94 86 ILE A C 1
ATOM 639 O O . ILE A 1 86 ? 25.484 -9.444 -10.811 1.00 51.94 86 ILE A O 1
ATOM 643 N N . SER A 1 87 ? 25.350 -7.395 -11.739 1.00 44.62 87 SER A N 1
ATOM 644 C CA . SER A 1 87 ? 25.696 -7.800 -13.113 1.00 44.62 87 SER A CA 1
ATOM 645 C C . SER A 1 87 ? 27.094 -7.360 -13.517 1.00 44.62 87 SER A C 1
ATOM 647 O O . SER A 1 87 ? 27.558 -6.310 -13.025 1.00 44.62 87 SER A O 1
#

InterPro domains:
  IPR004870 Nucleoporin, Nup155-like [PTHR10350] (1-86)
  IPR014908 Nucleoporin, Nup133/Nup155-like, N-terminal [PF08801] (5-84)